Protein AF-A0A173XQF5-F1 (afdb_monomer)

Nearest PDB structures (foldseek):
  7ls2-assembly1_H2  TM=2.006E-01  e=8.934E+00  Mus musculus

Sequence (63 aa):
MFEQQHILKKIEQWAERLPYQSLKIEVELSNQTLTLEKTRQRPIGFQPPPKRERTVIEYAPVY

Secondary structure (DSSP, 8-state):
--HHHHHHHHHHHHHHHS--SEEEEEEEETTEEEEEEEE-PPPTT-PPPP---------PPP-

pLDDT: mean 73.21, std 10.63, range [52.94, 87.88]

Organism: Flavonifractor plautii (NCBI:txid292800)

Structure (mmCIF, N/CA/C/O backbone):
data_AF-A0A173XQF5-F1
#
_entry.id   AF-A0A173XQF5-F1
#
loop_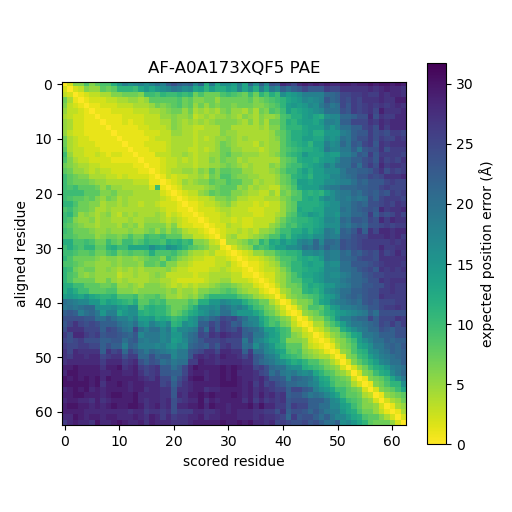
_atom_site.group_PDB
_atom_site.id
_atom_site.type_symbol
_atom_site.label_atom_id
_atom_site.label_alt_id
_atom_site.label_comp_id
_atom_site.label_asym_id
_atom_site.label_entity_id
_atom_site.label_seq_id
_atom_site.pdbx_PDB_ins_code
_atom_site.Cartn_x
_atom_site.Cartn_y
_atom_site.Cartn_z
_atom_site.occupancy
_atom_site.B_iso_or_equiv
_atom_site.auth_seq_id
_atom_site.auth_comp_id
_atom_site.auth_asym_id
_atom_site.auth_atom_id
_atom_site.pdbx_PDB_model_num
ATOM 1 N N . MET A 1 1 ? -6.181 5.760 20.320 1.00 61.09 1 MET A N 1
ATOM 2 C CA . MET A 1 1 ? -6.226 5.764 18.837 1.00 61.09 1 MET A CA 1
ATOM 3 C C . MET A 1 1 ? -4.881 5.339 18.214 1.00 61.09 1 MET A C 1
ATOM 5 O O . MET A 1 1 ? -4.432 5.936 17.248 1.00 61.09 1 MET A O 1
ATOM 9 N N . PHE A 1 2 ? -4.211 4.313 18.754 1.00 61.53 2 PHE A N 1
ATOM 10 C CA . PHE A 1 2 ? -2.833 3.950 18.364 1.00 61.53 2 PHE A CA 1
ATOM 11 C C . PHE A 1 2 ? -2.781 2.868 17.266 1.00 61.53 2 PHE A C 1
ATOM 13 O O . PHE A 1 2 ? -1.821 2.786 16.505 1.00 61.53 2 PHE A O 1
ATOM 20 N N . GLU A 1 3 ? -3.838 2.060 17.145 1.00 76.50 3 GLU A N 1
ATOM 21 C CA . GLU A 1 3 ? -3.871 0.916 16.226 1.00 76.50 3 GLU A CA 1
ATOM 22 C C . GLU A 1 3 ? -4.017 1.320 14.758 1.00 76.50 3 GLU A C 1
ATOM 24 O O . GLU A 1 3 ? -3.324 0.776 13.904 1.00 76.50 3 GLU A O 1
ATOM 29 N N . GLN A 1 4 ? -4.848 2.321 14.454 1.00 72.75 4 GLN A N 1
ATOM 30 C CA . GLN A 1 4 ? -5.060 2.789 13.077 1.00 72.75 4 GLN A CA 1
ATOM 31 C C . GLN A 1 4 ? -3.761 3.327 12.460 1.00 72.75 4 GLN A C 1
ATOM 33 O O . GLN A 1 4 ? -3.410 2.958 11.342 1.00 72.75 4 GLN A O 1
ATOM 38 N N . GLN A 1 5 ? -2.985 4.116 13.215 1.00 75.31 5 GLN A N 1
ATOM 39 C CA . GLN A 1 5 ? -1.671 4.579 12.753 1.00 75.31 5 GLN A CA 1
ATOM 40 C C . GLN A 1 5 ? -0.665 3.433 12.581 1.00 75.31 5 GLN A C 1
ATOM 42 O O . GLN A 1 5 ? 0.175 3.478 11.683 1.00 75.31 5 GLN A O 1
ATOM 47 N N . HIS A 1 6 ? -0.748 2.388 13.408 1.00 82.44 6 HIS A N 1
ATOM 48 C CA . HIS A 1 6 ? 0.107 1.211 13.271 1.00 82.44 6 HIS A CA 1
ATOM 49 C C . HIS A 1 6 ? -0.235 0.389 12.017 1.00 82.44 6 HIS A C 1
ATOM 51 O O . HIS A 1 6 ? 0.668 -0.086 11.327 1.00 82.44 6 HIS A O 1
ATOM 57 N N . ILE A 1 7 ? -1.524 0.258 11.690 1.00 81.62 7 ILE A N 1
ATOM 58 C CA . ILE A 1 7 ? -1.995 -0.404 10.466 1.00 81.62 7 ILE A CA 1
ATOM 59 C C . ILE A 1 7 ? -1.502 0.356 9.231 1.00 81.62 7 ILE A C 1
ATOM 61 O O . ILE A 1 7 ? -0.939 -0.263 8.332 1.00 81.62 7 ILE A O 1
AT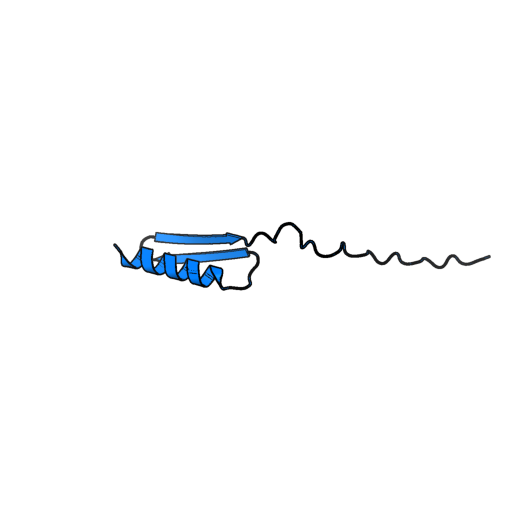OM 65 N N . LEU A 1 8 ? -1.614 1.687 9.211 1.00 79.62 8 LEU A N 1
ATOM 66 C CA . LEU A 1 8 ? -1.131 2.502 8.089 1.00 79.62 8 LEU A CA 1
ATOM 67 C C . LEU A 1 8 ? 0.367 2.346 7.856 1.00 79.62 8 LEU A C 1
ATOM 69 O O . LEU A 1 8 ? 0.780 2.098 6.727 1.00 79.62 8 LEU A O 1
ATOM 73 N N . LYS A 1 9 ? 1.173 2.405 8.922 1.00 83.50 9 LYS A N 1
ATOM 74 C CA . LYS A 1 9 ? 2.623 2.186 8.822 1.00 83.50 9 LYS A CA 1
ATOM 75 C C . LYS A 1 9 ? 2.963 0.808 8.257 1.00 83.50 9 LYS A C 1
ATOM 77 O O . LYS A 1 9 ? 3.900 0.676 7.476 1.00 83.50 9 LYS A O 1
ATOM 82 N N . LYS A 1 10 ? 2.199 -0.229 8.615 1.00 87.44 10 LYS A N 1
ATOM 83 C CA . LYS A 1 10 ? 2.381 -1.567 8.033 1.00 87.44 10 LYS A CA 1
ATOM 84 C C . LYS A 1 10 ? 2.019 -1.605 6.552 1.00 87.44 10 LYS A C 1
ATOM 86 O O . LYS A 1 10 ? 2.758 -2.208 5.779 1.00 87.44 10 LYS A O 1
ATOM 91 N N . ILE A 1 11 ? 0.921 -0.962 6.157 1.00 84.19 11 ILE A N 1
ATOM 92 C CA . ILE A 1 11 ? 0.504 -0.877 4.752 1.00 84.19 11 ILE A CA 1
ATOM 93 C C . ILE A 1 11 ? 1.555 -0.126 3.934 1.00 84.19 11 ILE A C 1
ATOM 95 O O . ILE A 1 11 ? 1.932 -0.601 2.868 1.00 84.19 11 ILE A O 1
ATOM 99 N N . GLU A 1 12 ? 2.091 0.978 4.452 1.00 82.69 12 GLU A N 1
ATOM 100 C CA . GLU A 1 12 ? 3.190 1.726 3.836 1.00 82.69 12 GLU A CA 1
ATOM 101 C C . GLU A 1 12 ? 4.440 0.848 3.655 1.00 82.69 12 GLU A C 1
ATOM 103 O O . GLU A 1 12 ? 4.973 0.729 2.551 1.00 82.69 12 GLU A O 1
ATOM 108 N N . GLN A 1 13 ? 4.850 0.132 4.707 1.00 86.31 13 GLN A N 1
ATOM 109 C CA . GLN A 1 13 ? 5.999 -0.776 4.665 1.00 86.31 13 GLN A CA 1
ATOM 110 C C . GLN A 1 13 ? 5.795 -1.945 3.683 1.00 86.31 13 GLN A C 1
ATOM 112 O O . GLN A 1 13 ? 6.741 -2.403 3.037 1.00 86.31 13 GLN A O 1
ATOM 117 N N . TRP A 1 14 ? 4.573 -2.465 3.555 1.00 85.38 14 TRP A N 1
ATOM 118 C CA . TRP A 1 14 ? 4.249 -3.493 2.563 1.00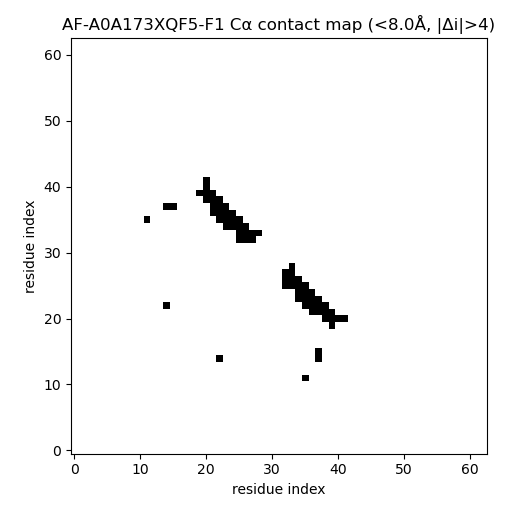 85.38 14 TRP A CA 1
ATOM 119 C C . TRP A 1 14 ? 4.204 -2.921 1.145 1.00 85.38 14 TRP A C 1
ATOM 121 O O . TRP A 1 14 ? 4.774 -3.524 0.236 1.00 85.38 14 TRP A O 1
ATOM 131 N N . ALA A 1 15 ? 3.620 -1.736 0.960 1.00 84.25 15 ALA A N 1
ATOM 132 C CA . ALA A 1 15 ? 3.617 -1.001 -0.302 1.00 84.25 15 ALA A CA 1
ATOM 133 C C . ALA A 1 15 ? 5.042 -0.709 -0.788 1.00 84.25 15 ALA A C 1
ATOM 135 O O . ALA A 1 15 ? 5.313 -0.713 -1.994 1.00 84.25 15 ALA A O 1
ATOM 136 N N . GLU A 1 16 ? 5.988 -0.506 0.132 1.00 80.81 16 GLU A N 1
ATOM 137 C CA . GLU A 1 16 ? 7.393 -0.326 -0.206 1.00 80.81 16 GLU A CA 1
ATOM 138 C C . GLU A 1 16 ? 8.004 -1.559 -0.889 1.00 80.81 16 GLU A C 1
ATOM 140 O O . GLU A 1 16 ? 8.718 -1.415 -1.885 1.00 80.81 16 GLU A O 1
ATOM 145 N N . ARG A 1 17 ? 7.636 -2.758 -0.421 1.00 83.00 17 ARG A N 1
ATOM 146 C CA . ARG A 1 17 ? 8.125 -4.056 -0.918 1.00 83.00 17 ARG A CA 1
ATOM 147 C C . ARG A 1 17 ? 7.527 -4.474 -2.256 1.00 83.00 17 ARG A C 1
ATOM 149 O O . ARG A 1 17 ? 8.100 -5.328 -2.930 1.00 83.00 17 ARG A O 1
ATOM 156 N N . LEU A 1 18 ? 6.389 -3.905 -2.647 1.00 83.19 18 LEU A N 1
ATOM 157 C CA . LEU A 1 18 ? 5.756 -4.261 -3.909 1.00 83.19 18 LEU A CA 1
ATOM 158 C C . LEU A 1 18 ? 6.559 -3.707 -5.102 1.00 83.19 18 LEU A C 1
ATOM 160 O O . LEU A 1 18 ? 6.928 -2.526 -5.106 1.00 83.19 18 LEU A O 1
ATOM 164 N N . PRO A 1 19 ? 6.801 -4.515 -6.151 1.00 80.25 19 PRO A N 1
ATOM 165 C CA . PRO A 1 19 ? 7.599 -4.128 -7.313 1.00 80.25 19 PRO A CA 1
ATOM 166 C C . PRO A 1 19 ? 6.823 -3.245 -8.310 1.00 80.25 19 PRO A C 1
ATOM 168 O O . PRO A 1 19 ? 7.095 -3.277 -9.508 1.00 80.25 19 PRO A O 1
ATOM 171 N N . TYR A 1 20 ? 5.863 -2.444 -7.842 1.00 80.62 20 TYR A N 1
ATOM 172 C CA . TYR A 1 20 ? 5.105 -1.525 -8.689 1.00 80.62 20 TYR A CA 1
ATOM 173 C C . TYR A 1 20 ? 5.814 -0.174 -8.812 1.00 80.62 20 TYR A C 1
ATOM 175 O O . TYR A 1 20 ? 6.384 0.344 -7.847 1.00 80.62 20 TYR A O 1
ATOM 183 N N . GLN A 1 21 ? 5.783 0.396 -10.021 1.00 76.94 21 GLN A N 1
ATOM 184 C CA . GLN A 1 21 ? 6.344 1.722 -10.286 1.00 76.94 21 GLN A CA 1
ATOM 185 C C . GLN A 1 21 ? 5.498 2.821 -9.636 1.00 76.94 21 GLN A C 1
ATOM 187 O O . GLN A 1 21 ? 6.051 3.743 -9.049 1.00 76.94 21 GLN A O 1
ATOM 192 N N . SER A 1 22 ? 4.178 2.695 -9.696 1.00 81.81 22 SER A N 1
ATOM 193 C CA . SER A 1 22 ? 3.240 3.575 -9.006 1.00 81.81 22 SER A CA 1
ATOM 194 C C . SER A 1 22 ? 2.176 2.712 -8.351 1.00 81.81 22 SER A C 1
ATOM 196 O O . SER A 1 22 ? 1.733 1.726 -8.939 1.00 81.81 22 SER A O 1
ATOM 198 N N . LEU A 1 23 ? 1.795 3.059 -7.130 1.00 83.88 23 LEU A N 1
ATOM 199 C CA . LEU A 1 23 ? 0.797 2.348 -6.353 1.00 83.88 23 LEU A CA 1
ATOM 200 C C . LEU A 1 23 ? -0.052 3.365 -5.598 1.00 83.88 23 LEU A C 1
ATOM 202 O O . LEU A 1 23 ? 0.487 4.236 -4.919 1.00 83.88 23 LEU A O 1
ATOM 206 N N . LYS A 1 24 ? -1.370 3.229 -5.711 1.00 85.56 24 LYS A N 1
ATOM 207 C CA . LYS A 1 24 ? -2.348 3.978 -4.927 1.00 85.56 24 LYS A CA 1
ATOM 208 C C . LYS A 1 24 ? -3.174 2.977 -4.135 1.00 85.56 24 LYS A C 1
ATOM 210 O O . LYS A 1 24 ? -3.713 2.040 -4.719 1.00 85.56 24 LYS A O 1
ATOM 215 N N . ILE A 1 25 ? -3.225 3.148 -2.822 1.00 83.44 25 ILE A N 1
ATOM 216 C CA . ILE A 1 25 ? -4.001 2.305 -1.915 1.00 83.44 25 ILE A CA 1
ATOM 217 C C . ILE A 1 25 ? -5.004 3.202 -1.206 1.00 83.44 25 ILE A C 1
ATOM 219 O O . ILE A 1 25 ? -4.611 4.167 -0.558 1.00 83.44 25 ILE A O 1
ATOM 223 N N . GLU A 1 26 ? -6.283 2.872 -1.313 1.00 87.88 26 GLU A N 1
ATOM 224 C CA . GLU A 1 26 ? -7.355 3.528 -0.570 1.00 87.88 26 GLU A CA 1
ATOM 225 C C . GLU A 1 26 ? -7.867 2.546 0.480 1.00 87.88 26 GLU A C 1
ATOM 227 O O . GLU A 1 26 ? -8.244 1.417 0.167 1.00 87.88 26 GLU A O 1
ATOM 232 N N . VAL A 1 27 ? -7.808 2.958 1.741 1.00 82.44 27 VAL A N 1
ATOM 233 C CA . VAL A 1 27 ? -8.256 2.163 2.881 1.00 82.44 27 VAL A CA 1
ATOM 234 C C . VAL A 1 27 ? -9.450 2.870 3.488 1.00 82.44 27 VAL A C 1
ATOM 236 O O . VAL A 1 27 ? -9.311 3.935 4.092 1.00 82.44 27 VAL A O 1
ATOM 239 N N . GLU A 1 28 ? -10.624 2.277 3.320 1.00 84.81 28 GLU A N 1
ATOM 240 C CA . GLU A 1 28 ? -11.849 2.746 3.951 1.00 84.81 28 GLU A CA 1
ATOM 241 C C . GLU A 1 28 ? -11.940 2.167 5.367 1.00 84.81 28 GLU A C 1
ATOM 243 O O . GLU A 1 28 ? -11.959 0.954 5.581 1.00 84.81 28 GLU A O 1
ATOM 248 N N . LEU A 1 29 ? -11.935 3.055 6.355 1.00 80.44 29 LEU A N 1
ATOM 249 C CA . LEU A 1 29 ? -12.198 2.752 7.754 1.00 80.44 29 LEU A CA 1
ATOM 250 C C . LEU A 1 29 ? -13.574 3.314 8.110 1.00 80.44 29 LEU A C 1
ATOM 252 O O . LEU A 1 29 ? -14.056 4.249 7.480 1.00 80.44 29 LEU A O 1
ATOM 256 N N . SER A 1 30 ? -14.168 2.808 9.190 1.00 77.00 30 SER A N 1
ATOM 257 C CA . SER A 1 30 ? -15.547 3.115 9.600 1.00 77.00 30 SER A CA 1
ATOM 258 C C . SER A 1 30 ? -15.918 4.607 9.630 1.00 77.00 30 SER A C 1
ATOM 260 O O . SER A 1 30 ? -17.085 4.937 9.456 1.00 77.00 30 SER A O 1
ATOM 262 N N . ASN A 1 31 ? -14.944 5.503 9.841 1.00 79.88 31 ASN A N 1
ATOM 263 C CA . ASN A 1 31 ? -15.174 6.946 9.974 1.00 79.88 31 ASN A CA 1
ATOM 264 C C . ASN A 1 31 ? -14.263 7.792 9.061 1.00 79.88 31 ASN A C 1
ATOM 266 O O . ASN A 1 31 ? -14.272 9.017 9.169 1.00 79.88 31 ASN A O 1
ATOM 270 N N . GLN A 1 32 ? -13.388 7.168 8.266 1.00 77.81 32 GLN A N 1
ATOM 271 C CA . GLN A 1 32 ? -12.350 7.875 7.511 1.00 77.81 32 GLN A CA 1
ATOM 272 C C . GLN A 1 32 ? -11.840 7.028 6.347 1.00 77.81 32 GLN A C 1
ATOM 274 O O . GLN A 1 32 ? -11.637 5.827 6.498 1.00 77.81 32 GLN A O 1
ATOM 279 N N . THR A 1 33 ? -11.534 7.668 5.227 1.00 81.75 33 THR A N 1
ATOM 280 C CA . THR A 1 33 ? -10.823 7.033 4.114 1.00 81.75 33 THR A CA 1
ATOM 281 C C . THR A 1 33 ? -9.407 7.575 4.075 1.00 81.75 33 THR A C 1
ATOM 283 O O . THR A 1 33 ? -9.199 8.786 4.139 1.00 81.75 33 THR A O 1
ATOM 286 N N . LEU A 1 34 ? -8.429 6.679 4.000 1.00 79.25 34 LEU A N 1
ATOM 287 C CA . LEU A 1 34 ? -7.015 7.028 3.974 1.00 79.25 34 LEU A CA 1
ATOM 288 C C . LEU A 1 34 ? -6.401 6.581 2.659 1.00 79.25 34 LEU A C 1
ATOM 290 O O . LEU A 1 34 ? -6.518 5.419 2.271 1.00 79.25 34 LEU A O 1
ATOM 294 N N . THR A 1 35 ? -5.726 7.511 1.996 1.00 81.75 35 THR A N 1
ATOM 295 C CA . THR A 1 35 ? -5.136 7.288 0.679 1.00 81.75 35 THR A CA 1
ATOM 296 C C . THR A 1 35 ? -3.620 7.316 0.791 1.00 81.75 35 THR A C 1
ATOM 298 O O . THR A 1 35 ? -3.043 8.271 1.305 1.00 81.75 35 THR A O 1
ATOM 301 N N . LEU A 1 36 ? -2.978 6.256 0.309 1.00 80.69 36 LEU A N 1
ATOM 302 C CA . LEU A 1 36 ? -1.532 6.078 0.301 1.00 80.69 36 LEU A CA 1
ATOM 303 C C . LEU A 1 36 ? -1.061 6.017 -1.151 1.00 80.69 36 LEU A C 1
ATOM 305 O O . LEU A 1 36 ? -1.346 5.059 -1.870 1.00 80.69 36 LEU A O 1
ATOM 309 N N . GLU A 1 37 ? -0.355 7.057 -1.589 1.00 83.12 37 GLU A N 1
ATOM 310 C CA . GLU A 1 37 ? 0.183 7.170 -2.944 1.00 83.12 37 GLU A CA 1
ATOM 311 C C . GLU A 1 37 ? 1.701 7.037 -2.912 1.00 83.12 37 GLU A C 1
ATOM 313 O O . GLU A 1 37 ? 2.414 7.854 -2.334 1.00 83.12 37 GLU A O 1
ATOM 318 N N . LYS A 1 38 ? 2.211 5.993 -3.565 1.00 78.44 38 LYS A N 1
ATOM 319 C CA . LYS A 1 38 ? 3.639 5.747 -3.732 1.00 78.44 38 LYS A CA 1
ATOM 320 C C . LYS A 1 38 ? 3.974 5.782 -5.211 1.00 78.44 38 LYS A C 1
ATOM 322 O O . LYS A 1 38 ? 3.504 4.952 -5.983 1.00 78.44 38 LYS A O 1
ATOM 327 N N . THR A 1 39 ? 4.872 6.681 -5.593 1.00 77.94 39 THR A N 1
ATOM 328 C CA . THR A 1 39 ? 5.494 6.671 -6.920 1.00 77.94 39 THR A CA 1
ATOM 329 C C . THR A 1 39 ? 6.976 6.380 -6.752 1.00 77.94 39 THR A C 1
ATOM 331 O O . THR A 1 39 ? 7.734 7.198 -6.238 1.00 77.94 39 THR A O 1
ATOM 334 N N . ARG A 1 40 ? 7.404 5.191 -7.174 1.00 71.06 40 ARG A N 1
ATOM 335 C CA . ARG A 1 40 ? 8.811 4.807 -7.224 1.00 71.06 40 ARG A CA 1
ATOM 336 C C . ARG A 1 40 ? 9.453 5.558 -8.389 1.00 71.06 40 ARG A C 1
ATOM 338 O O . ARG A 1 40 ? 9.324 5.161 -9.549 1.00 71.06 40 ARG A O 1
ATOM 345 N N . GLN A 1 41 ? 10.125 6.668 -8.085 1.00 65.88 41 GLN A N 1
ATOM 346 C CA . GLN A 1 41 ? 10.966 7.340 -9.070 1.00 65.88 41 GLN A CA 1
ATOM 347 C C . GLN A 1 41 ? 12.053 6.363 -9.523 1.00 65.88 41 GLN A C 1
ATOM 349 O O . GLN A 1 41 ? 12.697 5.697 -8.707 1.00 65.88 41 GLN A O 1
ATOM 354 N N . ARG A 1 42 ? 12.218 6.223 -10.842 1.00 64.88 42 ARG A N 1
ATOM 355 C CA . ARG A 1 42 ? 13.311 5.414 -11.386 1.00 64.88 42 ARG A CA 1
ATOM 356 C C . ARG A 1 42 ? 14.625 6.081 -10.977 1.00 64.88 42 ARG A C 1
ATOM 358 O O . ARG A 1 42 ? 14.701 7.307 -11.068 1.00 64.88 42 ARG A O 1
ATOM 365 N N . PRO A 1 43 ? 15.647 5.317 -10.556 1.00 62.19 43 PRO A N 1
ATOM 366 C CA . PRO A 1 43 ? 16.956 5.889 -10.291 1.00 62.19 43 PRO A CA 1
ATOM 367 C C . PRO A 1 43 ? 17.413 6.688 -11.513 1.00 62.19 43 PRO A C 1
ATOM 369 O O . PRO A 1 43 ? 17.396 6.176 -12.640 1.00 62.19 43 PRO A O 1
ATOM 372 N N . ILE A 1 44 ? 17.776 7.951 -11.292 1.00 58.12 44 ILE A N 1
ATOM 373 C CA . ILE A 1 44 ? 18.345 8.813 -12.326 1.00 58.12 44 ILE A CA 1
ATOM 374 C C . ILE A 1 44 ? 19.612 8.103 -12.830 1.00 58.12 44 ILE A C 1
ATOM 376 O O . ILE A 1 44 ? 20.539 7.882 -12.059 1.00 58.12 44 ILE A O 1
ATOM 380 N N . GLY A 1 45 ? 19.606 7.658 -14.092 1.00 59.75 45 GLY A N 1
ATOM 381 C CA . GLY A 1 45 ? 20.701 6.884 -14.700 1.00 59.75 45 GLY A CA 1
ATOM 382 C C . GLY A 1 45 ? 20.293 5.557 -15.356 1.00 59.75 45 GLY A C 1
ATOM 383 O O . GLY A 1 45 ? 21.028 5.062 -16.201 1.00 59.75 45 GLY A O 1
ATOM 384 N N . PHE A 1 46 ? 19.106 5.012 -15.058 1.00 60.28 46 PHE A N 1
ATOM 385 C CA . PHE A 1 46 ? 18.564 3.813 -15.727 1.00 60.28 46 PHE A CA 1
ATOM 386 C C . PHE A 1 46 ? 17.423 4.174 -16.689 1.00 60.28 46 PHE A C 1
ATOM 388 O O . PHE A 1 46 ? 16.290 3.698 -16.556 1.00 60.28 46 PHE A O 1
ATOM 395 N N . GLN A 1 47 ? 17.691 5.052 -17.661 1.00 64.94 47 GLN A N 1
ATOM 396 C CA . GLN A 1 47 ? 16.765 5.207 -18.784 1.00 64.94 47 GLN A CA 1
ATOM 397 C C . GLN A 1 47 ? 16.840 3.948 -19.659 1.00 64.94 47 GLN A C 1
ATOM 399 O O . GLN A 1 47 ? 17.944 3.530 -20.015 1.00 64.94 47 GLN A O 1
ATOM 404 N N . PRO A 1 48 ? 15.701 3.320 -20.013 1.00 66.44 48 PRO A N 1
ATOM 405 C CA . PRO A 1 48 ? 15.715 2.306 -21.055 1.00 66.44 48 PRO A CA 1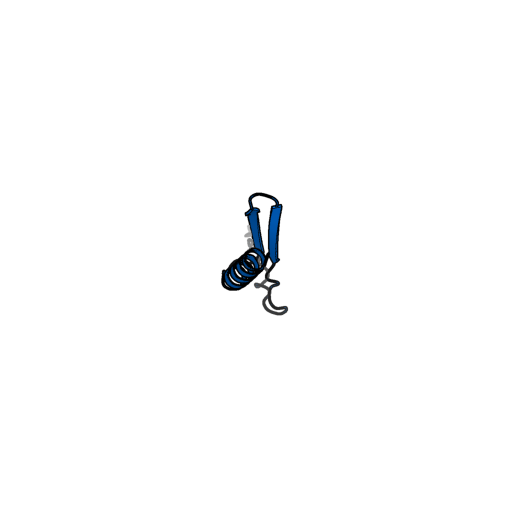
ATOM 406 C C . PRO A 1 48 ? 16.276 2.948 -22.330 1.00 66.44 48 PRO A C 1
ATOM 408 O O . PRO A 1 48 ? 16.002 4.129 -22.571 1.00 66.44 48 PRO A O 1
ATOM 411 N N . PRO A 1 49 ? 17.059 2.212 -23.136 1.00 70.88 49 PRO A N 1
ATOM 412 C CA . PRO A 1 49 ? 17.564 2.755 -24.385 1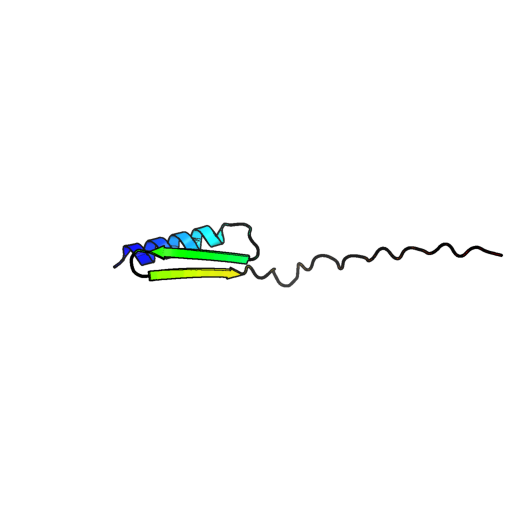.00 70.88 49 PRO A CA 1
ATOM 413 C C . PRO A 1 49 ? 16.381 3.299 -25.200 1.00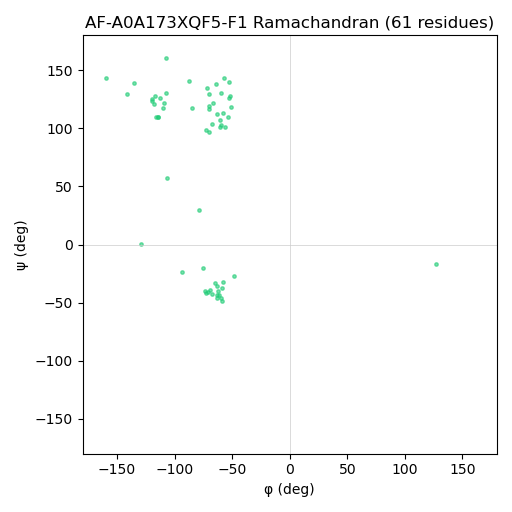 70.88 49 PRO A C 1
ATOM 415 O O . PRO A 1 49 ? 15.310 2.674 -25.193 1.00 70.88 49 PRO A O 1
ATOM 418 N N . PRO A 1 50 ? 16.535 4.455 -25.871 1.00 68.44 50 PRO A N 1
ATOM 419 C CA . PRO A 1 50 ? 15.494 4.967 -26.748 1.00 68.44 50 PRO A CA 1
ATOM 420 C C . PRO A 1 50 ? 15.107 3.844 -27.710 1.00 68.44 50 PRO A C 1
ATOM 422 O O . PRO A 1 50 ? 15.980 3.200 -28.302 1.00 68.44 50 PRO A O 1
ATOM 425 N N . LYS A 1 51 ? 13.804 3.544 -27.795 1.00 64.75 51 LYS A N 1
ATOM 426 C CA . LYS A 1 51 ? 13.285 2.555 -28.742 1.00 64.75 51 LYS A CA 1
ATOM 427 C C . LYS A 1 51 ? 13.793 2.981 -30.113 1.00 64.75 51 LYS A C 1
ATOM 429 O O . LYS A 1 51 ? 13.371 4.015 -30.613 1.00 64.75 51 LYS A O 1
ATOM 434 N N . ARG A 1 52 ? 14.729 2.217 -30.685 1.00 61.59 52 ARG A N 1
ATOM 435 C CA . ARG A 1 52 ? 15.133 2.394 -32.077 1.00 61.59 52 ARG A CA 1
ATOM 436 C C . ARG A 1 52 ? 13.866 2.175 -32.894 1.00 61.59 52 ARG A C 1
ATOM 438 O O . ARG A 1 52 ? 13.424 1.033 -33.026 1.00 61.59 52 ARG A O 1
ATOM 445 N N . GLU A 1 53 ? 13.247 3.255 -33.366 1.00 60.72 53 GLU A N 1
ATOM 446 C CA . GLU A 1 53 ? 12.336 3.165 -34.496 1.00 60.72 53 GLU A CA 1
ATOM 447 C C . GLU A 1 53 ? 13.110 2.409 -35.565 1.00 60.72 53 GLU A C 1
ATOM 449 O O . GLU A 1 53 ? 14.224 2.786 -35.934 1.00 60.72 53 GLU A O 1
ATOM 454 N N . ARG A 1 54 ? 12.591 1.244 -35.952 1.00 59.12 54 ARG A N 1
ATOM 455 C CA . ARG A 1 54 ? 13.142 0.508 -37.078 1.00 59.12 54 ARG A CA 1
ATOM 456 C C . ARG A 1 54 ? 12.989 1.445 -38.265 1.00 59.12 54 ARG A C 1
ATOM 458 O O . ARG A 1 54 ? 11.885 1.575 -38.781 1.00 59.12 54 ARG A O 1
ATOM 465 N N . THR A 1 55 ? 14.067 2.118 -38.660 1.00 56.69 55 THR A N 1
ATOM 466 C CA . THR A 1 55 ? 14.16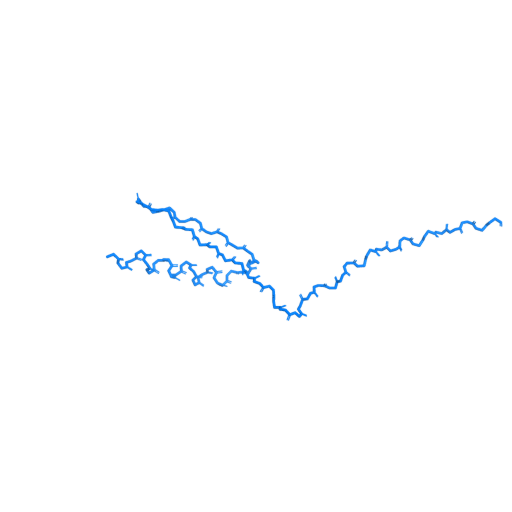0 2.734 -39.976 1.00 56.69 55 THR A CA 1
ATOM 467 C C . THR A 1 55 ? 13.921 1.598 -40.956 1.00 56.69 55 THR A C 1
ATOM 469 O O . THR A 1 55 ? 14.766 0.719 -41.127 1.00 56.69 55 THR A O 1
ATOM 472 N N . VAL A 1 56 ? 12.702 1.540 -41.489 1.00 57.41 56 VAL A N 1
ATOM 473 C CA . VAL A 1 56 ? 12.369 0.692 -42.622 1.00 57.41 56 VAL A CA 1
ATOM 474 C C . VAL A 1 56 ? 13.271 1.207 -43.727 1.00 57.41 56 VAL A C 1
ATOM 476 O O . VAL A 1 56 ? 13.120 2.341 -44.171 1.00 57.41 56 VAL A O 1
ATOM 479 N N . ILE A 1 57 ? 14.295 0.432 -44.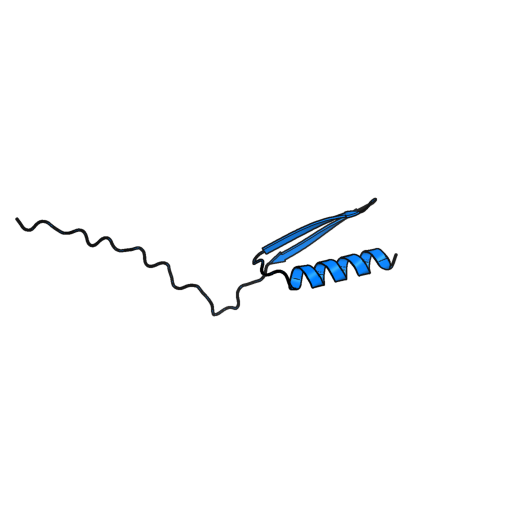069 1.00 61.56 57 ILE A N 1
ATOM 480 C CA . ILE A 1 57 ? 15.155 0.754 -45.197 1.00 61.56 57 ILE A CA 1
ATOM 481 C C . ILE A 1 57 ? 14.268 0.510 -46.413 1.00 61.56 57 ILE A C 1
ATOM 483 O O . ILE A 1 57 ? 14.018 -0.633 -46.793 1.00 61.56 57 ILE A O 1
ATOM 487 N N . GLU A 1 58 ? 13.667 1.581 -46.916 1.00 61.81 58 GLU A N 1
ATOM 488 C CA . GLU A 1 58 ? 12.862 1.552 -48.124 1.00 61.81 58 GLU A CA 1
ATOM 489 C C . GLU A 1 58 ? 13.803 1.148 -49.265 1.00 61.81 58 GLU A C 1
ATOM 491 O O . GLU A 1 58 ? 14.765 1.852 -49.581 1.00 61.81 58 GLU A O 1
ATOM 496 N N . TYR A 1 59 ? 13.602 -0.047 -49.819 1.00 59.06 59 TYR A N 1
ATOM 497 C CA . TYR A 1 59 ? 14.349 -0.488 -50.989 1.00 59.06 59 TYR A CA 1
ATOM 498 C C . TYR A 1 59 ? 13.914 0.384 -52.169 1.00 59.06 59 TYR A C 1
ATOM 500 O O . TYR A 1 59 ? 12.824 0.201 -52.708 1.00 59.06 59 TYR A O 1
ATOM 508 N N . ALA A 1 60 ? 14.755 1.342 -52.556 1.00 58.31 60 ALA A N 1
ATOM 509 C CA . ALA A 1 60 ? 14.557 2.118 -53.772 1.00 58.31 60 ALA A CA 1
ATOM 510 C C . ALA A 1 60 ? 14.707 1.187 -54.993 1.00 58.31 60 ALA A C 1
ATOM 512 O O . ALA A 1 60 ? 15.762 0.559 -55.138 1.00 58.31 60 ALA A O 1
ATOM 513 N N . PRO A 1 61 ? 13.693 1.058 -55.87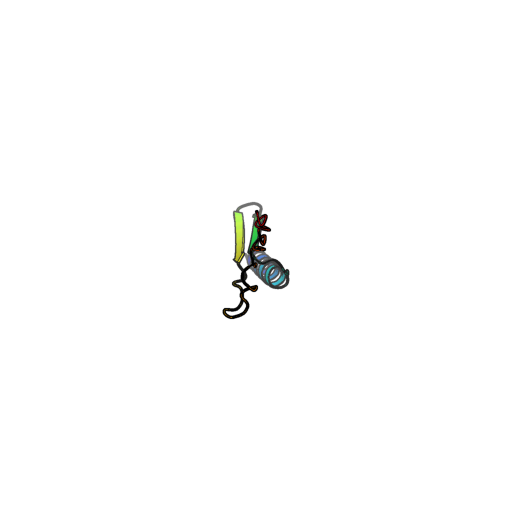0 1.00 53.75 61 PRO A N 1
ATOM 514 C CA . PRO A 1 61 ? 13.858 0.323 -57.112 1.00 53.75 61 PRO A CA 1
ATOM 515 C C . PRO A 1 61 ? 14.773 1.127 -58.038 1.00 53.75 61 PRO A C 1
ATOM 517 O O . PRO A 1 61 ? 14.482 2.267 -58.397 1.00 53.75 61 PRO A O 1
ATOM 520 N N . VAL A 1 62 ? 15.903 0.519 -58.390 1.00 54.03 62 VAL A N 1
ATOM 521 C CA . VAL A 1 62 ? 16.797 1.004 -59.441 1.00 54.03 62 VAL A CA 1
ATOM 522 C C . VAL A 1 62 ? 16.074 0.803 -60.774 1.00 54.03 62 VAL A C 1
ATOM 524 O O . VAL A 1 62 ? 15.760 -0.336 -61.122 1.00 54.03 62 VAL A O 1
ATOM 527 N N . TYR A 1 63 ? 15.786 1.901 -61.473 1.00 52.94 63 TYR A N 1
ATOM 528 C CA . TYR A 1 63 ? 15.385 1.904 -62.882 1.00 52.94 63 TYR A CA 1
ATOM 529 C C . TYR A 1 63 ? 16.590 2.244 -63.752 1.00 52.94 63 TYR A C 1
ATOM 531 O O . TYR A 1 63 ? 17.343 3.167 -63.359 1.00 52.94 63 TYR A O 1
#

Mean predicted aligned error: 13.79 Å

Radius of gyration: 23.3 Å; Cα contacts (8 Å, |Δi|>4): 34; chains: 1; bounding box: 36×13×82 Å

Foldseek 3Di:
DVVVVVVVVVVVVVVVVDPDQWDWDWDDDPVDIDIDIDHNDDPPPPDDPPPPPPPPPPPDDDD

Solvent-accessible surface area (backbone atoms only — not comparable to full-atom values): 4356 Å² total; per-residue (Å²): 132,67,62,66,61,51,51,51,54,50,52,52,57,50,59,67,71,46,94,57,55,62,47,78,47,79,46,81,49,102,89,49,74,48,77,49,78,48,70,57,75,73,65,91,87,71,70,76,77,78,80,75,74,77,75,76,78,75,80,76,82,86,127